Protein AF-A0A815IJC7-F1 (afdb_monomer)

Secondary structure (DSSP, 8-state):
------HHHHHHHHHHHHHHHHSSTT-EEEHHHHHHHHHHH-TT--HHHHHHHHHHH-SSSSSEEEHHHHHHHHHHHHH----TT----HHHHHHHHHHHHHHHHHHHHHHTT--GGGTHHHHHHHTT----

Structure (mmCIF, N/CA/C/O backbone):
data_AF-A0A815IJC7-F1
#
_entry.id   AF-A0A815IJC7-F1
#
loop_
_atom_site.group_PDB
_atom_site.id
_atom_site.type_symbol
_atom_site.label_atom_id
_atom_site.label_alt_id
_atom_site.label_comp_id
_atom_site.label_asym_id
_atom_site.label_entity_id
_atom_site.label_seq_id
_atom_site.pdbx_PDB_ins_code
_atom_site.Cartn_x
_atom_site.Cartn_y
_atom_site.Cartn_z
_atom_site.occupancy
_atom_site.B_iso_or_equiv
_atom_site.auth_seq_id
_atom_site.auth_comp_id
_atom_site.auth_asym_id
_atom_site.auth_atom_id
_atom_site.pdbx_PDB_model_num
ATOM 1 N N . MET A 1 1 ? -23.373 15.446 6.785 1.00 33.09 1 MET A N 1
ATOM 2 C CA . MET A 1 1 ? -22.145 15.683 6.005 1.00 33.09 1 MET A CA 1
ATOM 3 C C . MET A 1 1 ? -21.231 14.551 6.399 1.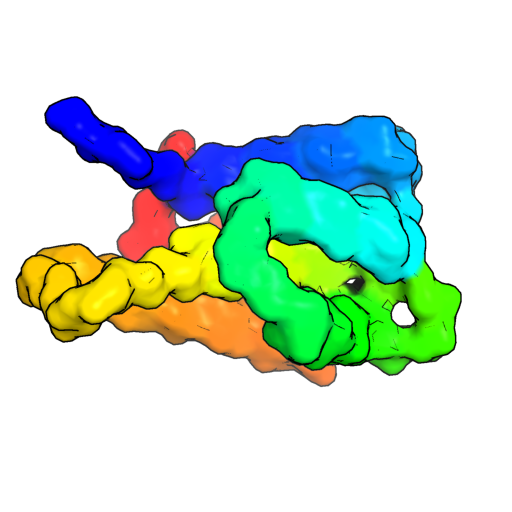00 33.09 1 MET A C 1
ATOM 5 O O . MET A 1 1 ? -20.835 14.508 7.551 1.00 33.09 1 MET A O 1
ATOM 9 N N . SER A 1 2 ? -21.116 13.535 5.553 1.00 39.56 2 SER A N 1
ATOM 10 C CA . SER A 1 2 ? -20.457 12.285 5.928 1.00 39.56 2 SER A CA 1
ATOM 11 C C . SER A 1 2 ? -18.966 12.433 5.648 1.00 39.56 2 SER A C 1
ATOM 13 O O . SER A 1 2 ? -18.578 12.510 4.489 1.00 39.56 2 SER A O 1
ATOM 15 N N . ASP A 1 3 ? -18.149 12.502 6.699 1.00 48.66 3 ASP A N 1
ATOM 16 C CA . ASP A 1 3 ? -16.680 12.634 6.662 1.00 48.66 3 ASP A CA 1
ATOM 17 C C . ASP A 1 3 ? -15.952 11.367 6.149 1.00 48.66 3 ASP A C 1
A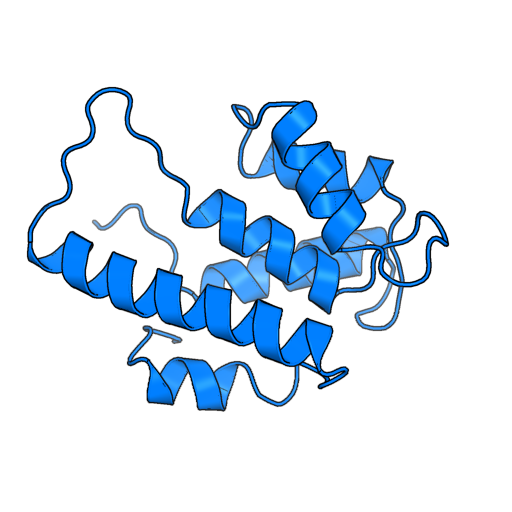TOM 19 O O . ASP A 1 3 ? -14.852 11.029 6.594 1.00 48.66 3 ASP A O 1
ATOM 23 N N . PHE A 1 4 ? -16.574 10.620 5.235 1.00 58.22 4 PHE A N 1
ATOM 24 C CA . PHE A 1 4 ? -16.072 9.351 4.722 1.00 58.22 4 PHE A CA 1
ATOM 25 C C . PHE A 1 4 ? -15.991 9.396 3.198 1.00 58.22 4 PHE A C 1
ATOM 27 O O . PHE A 1 4 ? -16.996 9.591 2.518 1.00 58.22 4 PHE A O 1
ATOM 34 N N . LEU A 1 5 ? -14.773 9.216 2.682 1.00 65.81 5 LEU A N 1
ATOM 35 C CA . LEU A 1 5 ? -14.504 9.040 1.257 1.00 65.81 5 LEU A CA 1
ATOM 36 C C . LEU A 1 5 ? -15.113 7.716 0.773 1.00 65.81 5 LEU A C 1
ATOM 38 O O . LEU A 1 5 ? -15.015 6.704 1.477 1.00 65.81 5 LEU A O 1
ATOM 42 N N . THR A 1 6 ? -15.703 7.713 -0.424 1.00 75.12 6 THR A N 1
ATOM 43 C CA . THR A 1 6 ? -16.178 6.488 -1.092 1.00 75.12 6 THR A CA 1
ATOM 44 C C . THR A 1 6 ? -15.003 5.575 -1.456 1.00 75.12 6 THR A C 1
ATOM 46 O O . THR A 1 6 ? -13.851 6.019 -1.484 1.00 75.12 6 THR A O 1
ATOM 49 N N . LEU A 1 7 ? -15.264 4.295 -1.757 1.00 72.81 7 LEU A N 1
ATOM 50 C CA . LEU A 1 7 ? -14.203 3.388 -2.213 1.00 72.81 7 LEU A CA 1
ATOM 51 C C . LEU A 1 7 ? -13.536 3.936 -3.477 1.00 72.81 7 LEU A C 1
ATOM 53 O O . LEU A 1 7 ? -12.312 3.977 -3.543 1.00 72.81 7 LEU A O 1
ATOM 57 N N . GLN A 1 8 ? -14.334 4.423 -4.428 1.00 74.81 8 GLN A N 1
ATOM 58 C CA . GLN A 1 8 ? -13.817 5.014 -5.658 1.00 74.81 8 GLN A CA 1
ATOM 59 C C . GLN A 1 8 ? -12.893 6.200 -5.369 1.00 74.81 8 GLN A C 1
ATOM 61 O O . GLN A 1 8 ? -11.775 6.244 -5.868 1.00 74.81 8 GLN A O 1
ATOM 66 N N . GLN A 1 9 ? -13.290 7.097 -4.464 1.00 79.88 9 GLN A N 1
ATOM 67 C CA . GLN A 1 9 ? -12.451 8.224 -4.053 1.00 79.88 9 GLN A CA 1
ATOM 68 C C . GLN A 1 9 ? -11.145 7.775 -3.384 1.00 79.88 9 GLN A C 1
ATOM 70 O O . GLN A 1 9 ? -10.100 8.373 -3.635 1.00 79.88 9 GLN A O 1
ATOM 75 N N . LYS A 1 10 ? -11.171 6.721 -2.556 1.00 80.38 10 LYS A N 1
ATOM 76 C CA . LYS A 1 10 ? -9.956 6.144 -1.950 1.00 80.38 10 LYS A CA 1
ATOM 77 C C . LYS A 1 10 ? -9.032 5.549 -3.018 1.00 80.38 10 LYS A C 1
ATOM 79 O O . LYS A 1 10 ? -7.827 5.793 -2.977 1.00 80.38 10 LYS A O 1
ATOM 84 N N . VAL A 1 11 ? -9.590 4.803 -3.973 1.00 84.31 11 VAL A N 1
ATOM 85 C CA . VAL A 1 11 ? -8.848 4.201 -5.092 1.00 84.31 11 VAL A CA 1
ATOM 86 C C . VAL A 1 11 ? -8.248 5.283 -5.987 1.00 84.31 11 VAL A C 1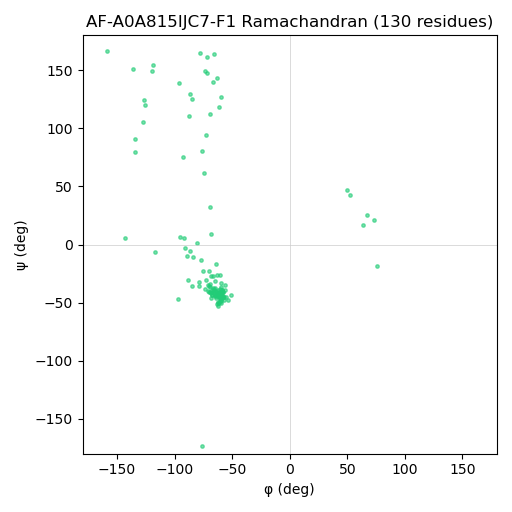
ATOM 88 O O . VAL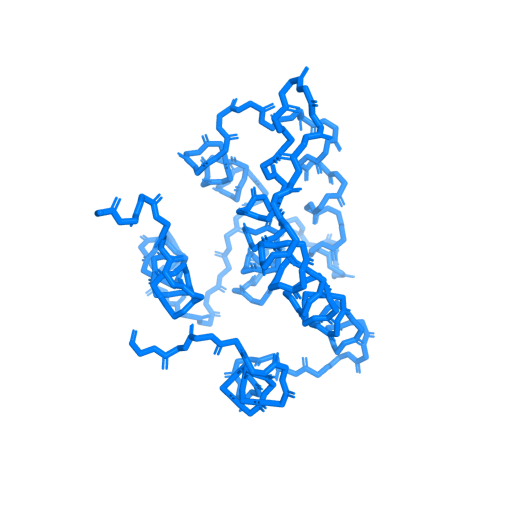 A 1 11 ? -7.074 5.189 -6.335 1.00 84.31 11 VAL A O 1
ATOM 91 N N . ASP A 1 12 ? -9.001 6.332 -6.313 1.00 86.19 12 ASP A N 1
ATOM 92 C CA . ASP A 1 12 ? -8.535 7.433 -7.158 1.00 86.19 12 ASP A CA 1
ATOM 93 C C . ASP A 1 12 ? -7.437 8.258 -6.479 1.00 86.19 12 ASP A C 1
ATOM 95 O O . ASP A 1 12 ? -6.449 8.618 -7.123 1.00 86.19 12 ASP A O 1
ATOM 99 N N . LEU A 1 13 ? -7.557 8.503 -5.169 1.00 86.88 13 LEU A N 1
ATOM 100 C CA . LEU A 1 13 ? -6.502 9.135 -4.371 1.00 86.88 13 LEU A CA 1
ATOM 101 C C . LEU A 1 13 ? -5.229 8.287 -4.359 1.00 86.88 13 LEU A C 1
ATOM 103 O O . LEU A 1 13 ? -4.156 8.790 -4.696 1.00 86.88 13 LEU A O 1
ATOM 107 N N . ALA A 1 14 ? -5.354 6.995 -4.044 1.00 88.94 14 ALA A N 1
ATOM 108 C CA . ALA A 1 14 ? -4.232 6.063 -4.048 1.00 88.94 14 ALA A CA 1
ATOM 109 C C . ALA A 1 14 ? -3.575 5.999 -5.437 1.00 88.94 14 ALA A C 1
ATOM 111 O O . ALA A 1 14 ? -2.358 6.126 -5.564 1.00 88.94 14 ALA A O 1
ATOM 112 N N . ARG A 1 15 ? -4.370 5.883 -6.504 1.00 90.94 15 ARG A N 1
ATOM 113 C CA . ARG A 1 15 ? -3.889 5.889 -7.891 1.00 90.94 15 ARG A CA 1
ATOM 114 C C . ARG A 1 15 ? -3.113 7.163 -8.212 1.00 90.94 15 ARG A C 1
ATOM 116 O O . ARG A 1 15 ? -2.020 7.078 -8.771 1.00 90.94 15 ARG A O 1
ATOM 123 N N . GLY A 1 16 ? -3.650 8.326 -7.855 1.00 91.19 16 GLY A N 1
ATOM 124 C CA . GLY A 1 16 ? -2.992 9.611 -8.077 1.00 91.19 16 GLY A CA 1
ATOM 125 C C . GLY A 1 16 ? -1.647 9.717 -7.355 1.00 91.19 16 GLY A C 1
ATOM 126 O O . GLY A 1 16 ? -0.646 10.092 -7.969 1.00 91.19 16 GLY A O 1
ATOM 127 N N . ASP A 1 17 ? -1.601 9.339 -6.078 1.00 93.19 17 ASP A N 1
ATOM 128 C CA . ASP A 1 17 ? -0.374 9.391 -5.279 1.00 93.19 17 ASP A CA 1
ATOM 129 C C . ASP A 1 17 ? 0.677 8.371 -5.721 1.00 93.19 17 ASP A C 1
ATOM 131 O O . ASP A 1 17 ? 1.867 8.695 -5.753 1.00 93.19 17 ASP A O 1
ATOM 135 N N . PHE A 1 18 ? 0.248 7.176 -6.127 1.00 92.62 18 PHE A N 1
ATOM 136 C CA . PHE A 1 18 ? 1.144 6.174 -6.691 1.00 92.62 18 PHE A CA 1
ATOM 137 C C . PHE A 1 18 ? 1.779 6.682 -7.984 1.00 92.62 18 PHE A C 1
ATOM 139 O O . PHE A 1 18 ? 3.002 6.727 -8.087 1.00 92.62 18 PHE A O 1
ATOM 146 N N . ILE A 1 19 ? 0.972 7.141 -8.949 1.00 93.31 19 ILE A N 1
ATOM 147 C CA . ILE A 1 19 ? 1.469 7.654 -10.237 1.00 93.31 19 ILE A CA 1
ATOM 148 C C . ILE A 1 19 ? 2.408 8.846 -10.024 1.00 93.31 19 ILE A C 1
ATOM 150 O O . ILE A 1 19 ? 3.408 8.971 -10.728 1.00 93.31 19 ILE A O 1
ATOM 154 N N . ARG A 1 20 ? 2.129 9.708 -9.041 1.00 94.50 20 ARG A N 1
ATOM 155 C CA . ARG A 1 20 ? 2.985 10.854 -8.708 1.00 94.50 20 ARG A CA 1
ATOM 156 C C . ARG A 1 20 ? 4.406 10.441 -8.317 1.00 94.50 20 ARG A C 1
ATOM 158 O O . ARG A 1 20 ? 5.337 11.198 -8.581 1.00 94.50 20 ARG A O 1
ATOM 165 N N . ILE A 1 21 ? 4.573 9.284 -7.680 1.00 93.25 21 ILE A N 1
ATOM 166 C CA . ILE A 1 21 ? 5.872 8.793 -7.200 1.00 93.25 21 ILE A CA 1
ATOM 167 C C . ILE A 1 21 ? 6.500 7.817 -8.200 1.00 93.25 21 ILE A C 1
ATOM 169 O O . ILE A 1 21 ? 7.665 7.978 -8.552 1.00 93.25 21 ILE A O 1
ATOM 173 N N . ALA A 1 22 ? 5.724 6.853 -8.694 1.00 91.50 22 ALA A N 1
ATOM 174 C CA . ALA A 1 22 ? 6.160 5.824 -9.637 1.00 91.50 22 ALA A CA 1
ATOM 175 C C . ALA A 1 22 ? 6.286 6.329 -11.088 1.00 91.50 22 ALA A C 1
ATOM 177 O O . ALA A 1 22 ? 6.797 5.629 -11.960 1.00 91.50 22 ALA A O 1
ATOM 178 N N . GLY A 1 23 ? 5.753 7.515 -11.395 1.00 90.62 23 GLY A N 1
ATOM 179 C CA . GLY A 1 23 ? 5.707 8.104 -12.738 1.00 90.62 23 GLY A CA 1
ATOM 180 C C . GLY A 1 23 ? 4.655 7.495 -13.673 1.00 90.62 23 GLY A C 1
ATOM 181 O O . GLY A 1 23 ? 4.282 8.121 -14.664 1.00 90.62 23 GLY A O 1
ATOM 182 N N . SER A 1 24 ? 4.146 6.295 -13.380 1.00 91.38 24 SER A N 1
ATOM 183 C CA . SER A 1 24 ? 3.068 5.643 -14.131 1.00 91.38 24 SER A CA 1
ATOM 184 C C . SER A 1 24 ? 2.361 4.575 -13.292 1.00 91.38 24 SER A C 1
ATOM 186 O O . SER A 1 24 ? 2.871 4.156 -12.257 1.00 91.38 24 SER A O 1
ATOM 188 N N . ILE A 1 25 ? 1.200 4.099 -13.755 1.00 86.44 25 ILE A N 1
ATOM 189 C CA . ILE A 1 25 ? 0.431 3.049 -13.064 1.00 86.44 25 ILE A CA 1
ATOM 190 C C . ILE A 1 25 ? 1.101 1.666 -13.117 1.00 86.44 25 ILE A C 1
ATOM 192 O O . ILE A 1 25 ? 0.864 0.837 -12.249 1.00 86.44 25 ILE A O 1
ATOM 196 N N . ASN A 1 26 ? 1.968 1.447 -14.112 1.00 87.19 26 ASN A N 1
ATOM 197 C CA . ASN A 1 26 ? 2.770 0.229 -14.268 1.00 87.19 26 ASN A CA 1
ATOM 198 C C . ASN A 1 26 ? 4.175 0.383 -13.665 1.00 87.19 26 ASN A C 1
ATOM 200 O O . ASN A 1 26 ? 5.037 -0.461 -13.895 1.00 87.19 26 ASN A O 1
ATOM 204 N N . GLY A 1 27 ? 4.431 1.499 -12.978 1.00 90.50 27 GLY A N 1
ATOM 205 C CA . GLY A 1 27 ? 5.678 1.713 -12.267 1.00 90.50 27 GLY A CA 1
ATOM 206 C C . GLY A 1 27 ? 5.724 0.926 -10.962 1.00 90.50 27 GLY A C 1
ATOM 207 O O . GLY A 1 27 ? 4.838 0.135 -10.632 1.00 90.50 27 GLY A O 1
ATOM 208 N N . GLU A 1 28 ? 6.771 1.190 -10.202 1.00 94.00 28 GLU A N 1
ATOM 209 C CA . GLU A 1 28 ? 7.017 0.593 -8.899 1.00 94.00 28 GLU A CA 1
ATOM 210 C C . GLU A 1 28 ? 7.485 1.680 -7.932 1.00 94.00 28 GLU A C 1
ATOM 212 O O . GLU A 1 28 ? 8.079 2.683 -8.343 1.00 94.00 28 GLU A O 1
ATOM 217 N N . ILE A 1 29 ? 7.190 1.498 -6.649 1.00 93.62 29 ILE A N 1
ATOM 218 C CA . ILE A 1 29 ? 7.680 2.364 -5.572 1.00 93.62 29 ILE A CA 1
ATOM 219 C C . ILE A 1 29 ? 8.499 1.535 -4.590 1.00 93.62 29 ILE A C 1
ATOM 221 O O . ILE A 1 29 ? 8.218 0.357 -4.394 1.00 93.62 29 ILE A O 1
ATOM 225 N N . SER A 1 30 ? 9.498 2.128 -3.945 1.00 94.25 30 SER A N 1
ATOM 226 C CA . SER A 1 30 ? 10.235 1.430 -2.888 1.00 94.25 30 SER A CA 1
ATOM 227 C C . SER A 1 30 ? 9.392 1.269 -1.619 1.00 94.25 30 SER A C 1
ATOM 229 O O . SER A 1 30 ? 8.430 2.011 -1.39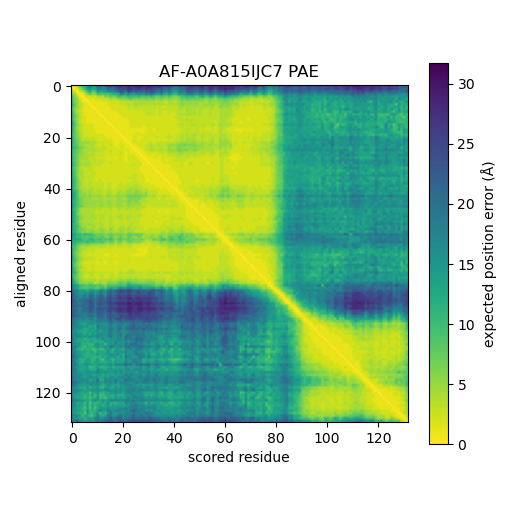0 1.00 94.25 30 SER A O 1
ATOM 231 N N . TRP A 1 31 ? 9.794 0.346 -0.743 1.00 93.56 31 TRP A N 1
ATOM 232 C CA . TRP A 1 31 ? 9.195 0.193 0.590 1.00 93.56 31 TRP A CA 1
ATOM 233 C C . TRP A 1 31 ? 9.137 1.511 1.372 1.00 93.56 31 TRP A C 1
ATOM 235 O O . TRP A 1 31 ? 8.091 1.845 1.922 1.00 93.56 31 TRP A O 1
ATOM 245 N N . ASP A 1 32 ? 10.212 2.307 1.354 1.00 93.06 32 ASP A N 1
ATOM 246 C CA . ASP A 1 32 ? 10.259 3.609 2.035 1.00 93.06 32 ASP A CA 1
ATOM 247 C C . ASP A 1 32 ? 9.212 4.591 1.484 1.00 93.06 32 ASP A C 1
ATOM 249 O O . ASP A 1 32 ? 8.556 5.316 2.234 1.00 93.06 32 ASP A O 1
ATOM 253 N N . GLN A 1 33 ? 9.033 4.618 0.160 1.00 93.88 33 GLN A N 1
ATOM 254 C CA . GLN A 1 33 ? 8.033 5.465 -0.490 1.00 93.88 33 GLN A CA 1
ATOM 255 C C . GLN A 1 33 ? 6.611 5.013 -0.143 1.00 93.88 33 GLN A C 1
ATOM 257 O O . GLN A 1 33 ? 5.747 5.849 0.132 1.00 93.88 33 GLN A O 1
ATOM 262 N N . CYS A 1 34 ? 6.380 3.701 -0.105 1.00 90.75 34 CYS A N 1
ATOM 263 C CA . CYS A 1 34 ? 5.109 3.124 0.311 1.00 90.75 34 CYS A CA 1
ATOM 264 C C . CYS A 1 34 ? 4.810 3.415 1.794 1.00 90.75 34 CYS A C 1
ATOM 266 O O . CYS A 1 34 ? 3.699 3.837 2.116 1.00 90.75 34 CYS A O 1
ATOM 268 N N . GLU A 1 35 ? 5.795 3.285 2.691 1.00 91.44 35 GLU A N 1
ATOM 269 C CA . GLU A 1 35 ? 5.665 3.630 4.117 1.00 91.44 35 GLU A CA 1
ATOM 270 C C . GLU A 1 35 ? 5.278 5.107 4.304 1.00 91.44 35 GLU A C 1
ATOM 272 O O . GLU A 1 35 ? 4.392 5.420 5.104 1.00 91.44 35 GLU A O 1
ATOM 277 N N . LEU A 1 36 ? 5.909 6.021 3.558 1.00 91.00 36 LEU A N 1
ATOM 278 C CA . LEU A 1 36 ? 5.596 7.452 3.618 1.00 91.00 36 LEU A CA 1
ATOM 279 C C . LEU A 1 36 ? 4.153 7.747 3.200 1.00 91.00 36 LEU A C 1
ATOM 281 O O . LEU A 1 36 ? 3.468 8.506 3.887 1.00 91.00 36 LEU A O 1
ATOM 285 N N . LEU A 1 37 ? 3.684 7.132 2.111 1.00 89.94 37 LEU A N 1
ATOM 286 C CA . LEU A 1 37 ? 2.296 7.264 1.669 1.00 89.94 37 LEU A CA 1
ATOM 287 C C . LEU A 1 37 ? 1.337 6.713 2.721 1.00 89.94 37 LEU A C 1
ATOM 289 O O . LEU A 1 37 ? 0.421 7.415 3.138 1.00 89.94 37 LEU A O 1
ATOM 293 N N . ILE A 1 38 ? 1.575 5.502 3.224 1.00 86.88 38 ILE A N 1
ATOM 294 C CA . ILE A 1 38 ? 0.737 4.900 4.265 1.00 86.88 38 ILE A CA 1
ATOM 295 C C . ILE A 1 38 ? 0.646 5.811 5.495 1.00 86.88 38 ILE A C 1
ATOM 297 O O . ILE A 1 38 ? -0.454 6.055 5.985 1.00 86.88 38 ILE A O 1
ATOM 301 N N . LYS A 1 39 ? 1.761 6.382 5.963 1.00 87.12 39 LYS A N 1
ATOM 302 C CA . LYS A 1 39 ? 1.770 7.328 7.094 1.00 87.12 39 LYS A CA 1
ATOM 303 C C . LYS A 1 39 ? 1.069 8.652 6.796 1.00 87.12 39 LYS A C 1
ATOM 305 O O . LYS A 1 39 ? 0.558 9.277 7.723 1.00 87.12 39 LYS A O 1
ATOM 310 N N . GLN A 1 40 ? 1.023 9.080 5.536 1.00 86.31 40 GLN A N 1
ATOM 311 C CA . GLN A 1 40 ? 0.260 10.257 5.118 1.00 86.31 40 GLN A CA 1
ATOM 312 C C . GLN A 1 40 ? -1.250 10.027 5.287 1.00 86.31 40 GLN A C 1
ATOM 314 O O . GLN A 1 40 ? -1.961 10.934 5.718 1.00 86.31 40 GLN A O 1
ATOM 319 N N . TYR A 1 41 ? -1.731 8.817 4.991 1.00 80.19 41 TYR A N 1
ATOM 320 C CA . TYR A 1 41 ? -3.142 8.442 5.133 1.00 80.19 41 TYR A CA 1
ATOM 321 C C . TYR A 1 41 ? -3.507 7.979 6.550 1.00 80.19 41 TYR A C 1
ATOM 323 O O . TYR A 1 41 ? -4.597 8.269 7.040 1.00 80.19 41 TYR A O 1
ATOM 331 N N . CYS A 1 42 ? -2.593 7.281 7.223 1.00 80.25 42 CYS A N 1
ATOM 332 C CA . CYS A 1 42 ? -2.774 6.705 8.549 1.00 80.25 42 CYS A CA 1
ATOM 333 C C . CYS A 1 42 ? -1.545 6.997 9.432 1.00 80.25 42 CYS A C 1
ATOM 335 O O . CYS A 1 42 ? -0.692 6.132 9.638 1.00 80.25 42 CYS A O 1
ATOM 337 N N . PRO A 1 43 ? -1.438 8.213 10.002 1.00 80.25 43 PRO A N 1
ATOM 338 C CA . PRO A 1 43 ? -0.272 8.621 10.794 1.00 80.25 43 PRO A CA 1
ATOM 339 C C . PRO A 1 43 ? -0.077 7.806 12.081 1.00 80.25 43 PRO A C 1
ATOM 341 O O . PRO A 1 43 ? 1.011 7.809 12.651 1.00 80.25 43 PRO A O 1
ATOM 344 N N . ASN A 1 44 ? -1.117 7.094 12.529 1.00 79.06 44 ASN A N 1
ATOM 345 C CA . ASN A 1 44 ? -1.085 6.241 13.718 1.00 79.06 44 ASN A CA 1
ATOM 346 C C . ASN A 1 44 ? -0.689 4.785 13.415 1.00 79.06 44 ASN A C 1
ATOM 348 O O . ASN A 1 44 ? -0.597 3.986 14.346 1.00 79.06 44 ASN A O 1
ATOM 352 N N . ALA A 1 45 ? -0.483 4.421 12.144 1.00 80.94 45 ALA A N 1
ATOM 353 C CA . ALA A 1 45 ? -0.058 3.079 11.770 1.00 80.94 45 ALA A CA 1
ATOM 354 C C . ALA A 1 45 ? 1.295 2.745 12.416 1.00 80.94 45 ALA A C 1
ATOM 356 O O . ALA A 1 45 ? 2.272 3.493 12.292 1.00 80.94 45 ALA A O 1
ATOM 357 N N . SER A 1 46 ? 1.362 1.613 13.120 1.00 84.88 46 SER A N 1
ATOM 358 C CA . SER A 1 46 ? 2.619 1.169 13.722 1.00 84.88 46 SER A CA 1
ATOM 359 C C . SER A 1 46 ? 3.573 0.641 12.655 1.00 84.88 46 SER A C 1
ATOM 361 O O . SER A 1 46 ? 3.152 0.056 11.656 1.00 84.88 46 SER A O 1
ATOM 363 N N . LYS A 1 47 ? 4.880 0.799 12.889 1.00 84.31 47 LYS A N 1
ATOM 364 C CA . LYS A 1 47 ? 5.900 0.328 11.946 1.00 84.31 47 LYS A CA 1
ATOM 365 C C . LYS A 1 47 ? 5.788 -1.177 11.684 1.00 84.31 47 LYS A C 1
ATOM 367 O O . LYS A 1 47 ? 5.801 -1.581 10.538 1.00 84.31 47 LYS A O 1
ATOM 372 N N . THR A 1 48 ? 5.524 -1.983 12.713 1.00 84.75 48 THR A N 1
ATOM 373 C CA . THR A 1 48 ? 5.313 -3.433 12.565 1.00 84.75 48 THR A CA 1
ATOM 374 C C . THR A 1 48 ? 4.119 -3.784 11.673 1.00 84.75 48 THR A C 1
ATOM 376 O O . THR A 1 48 ? 4.200 -4.740 10.909 1.00 84.75 48 THR A O 1
ATOM 379 N N . GLN A 1 49 ? 3.018 -3.027 11.745 1.00 84.44 49 GLN A N 1
ATOM 380 C CA . GLN A 1 49 ? 1.869 -3.239 10.856 1.00 84.44 49 GLN A CA 1
ATOM 381 C C . GLN A 1 49 ? 2.206 -2.870 9.412 1.00 84.44 49 GLN A C 1
ATOM 383 O O . GLN A 1 49 ? 1.832 -3.596 8.497 1.00 84.44 49 GLN A O 1
ATOM 388 N N . ILE A 1 50 ? 2.916 -1.756 9.217 1.00 87.75 50 ILE A N 1
ATOM 389 C CA . ILE A 1 50 ? 3.353 -1.321 7.889 1.00 87.75 50 ILE A CA 1
ATOM 390 C C . ILE A 1 50 ? 4.311 -2.355 7.296 1.00 87.75 50 ILE A C 1
ATOM 392 O O . ILE A 1 50 ? 4.056 -2.834 6.202 1.00 87.75 50 ILE A O 1
ATOM 396 N N . ASP A 1 51 ? 5.347 -2.756 8.034 1.00 88.94 51 ASP A N 1
ATOM 397 C CA . ASP A 1 51 ? 6.347 -3.728 7.584 1.00 88.94 51 ASP A CA 1
ATOM 398 C C . ASP A 1 51 ? 5.701 -5.072 7.205 1.00 88.94 51 ASP A C 1
ATOM 400 O O . ASP A 1 51 ? 6.059 -5.655 6.187 1.00 88.94 51 ASP A O 1
ATOM 404 N N . GLY A 1 52 ? 4.714 -5.542 7.980 1.00 86.62 52 GLY A N 1
ATOM 405 C CA . GLY A 1 52 ? 3.961 -6.757 7.653 1.00 86.62 52 GLY A CA 1
ATOM 406 C C . GLY A 1 52 ? 3.187 -6.638 6.338 1.00 86.62 52 GLY A C 1
ATOM 407 O O . GLY A 1 52 ? 3.254 -7.530 5.501 1.00 86.62 52 GLY A O 1
ATOM 408 N N . LEU A 1 53 ? 2.516 -5.506 6.112 1.00 85.62 53 LEU A N 1
ATOM 409 C CA . LEU A 1 53 ? 1.785 -5.269 4.864 1.00 85.62 53 LEU A CA 1
ATOM 410 C C . LEU A 1 53 ? 2.708 -5.058 3.669 1.00 85.62 53 LEU A C 1
ATOM 412 O O . LEU A 1 53 ? 2.362 -5.479 2.572 1.00 85.62 53 LEU A O 1
ATOM 416 N N . LEU A 1 54 ? 3.861 -4.412 3.859 1.00 89.25 54 LEU A N 1
ATOM 417 C CA . LEU A 1 54 ? 4.864 -4.265 2.805 1.00 89.25 54 LEU A CA 1
ATOM 418 C C . LEU A 1 54 ? 5.454 -5.619 2.423 1.00 89.25 54 LEU A C 1
ATOM 420 O O . LEU A 1 54 ? 5.594 -5.893 1.238 1.00 89.25 54 LEU A O 1
ATOM 424 N N . TYR A 1 55 ? 5.715 -6.479 3.407 1.00 88.56 55 TYR A N 1
ATOM 425 C CA . TYR A 1 55 ? 6.160 -7.847 3.168 1.00 88.56 55 TYR A CA 1
ATOM 426 C C . TYR A 1 55 ? 5.128 -8.654 2.369 1.00 88.56 55 TYR A C 1
ATOM 428 O O . TYR A 1 55 ? 5.478 -9.297 1.385 1.00 88.56 55 TYR A O 1
ATOM 436 N N . ASP A 1 56 ? 3.845 -8.568 2.727 1.00 84.38 56 ASP A N 1
ATOM 437 C CA . ASP A 1 56 ? 2.768 -9.223 1.970 1.00 84.38 56 ASP A CA 1
ATOM 438 C C . ASP A 1 56 ? 2.556 -8.583 0.584 1.00 84.38 56 ASP A C 1
ATOM 440 O O . ASP A 1 56 ? 2.065 -9.215 -0.363 1.00 84.38 56 ASP A O 1
ATOM 444 N N . ALA A 1 57 ? 2.901 -7.300 0.455 1.00 84.62 57 ALA A N 1
ATOM 445 C CA . ALA A 1 57 ? 2.780 -6.557 -0.783 1.00 84.62 57 ALA A CA 1
ATOM 446 C C . ALA A 1 57 ? 3.922 -6.854 -1.778 1.00 84.62 57 ALA A C 1
ATOM 448 O O . ALA A 1 57 ? 3.651 -6.859 -2.982 1.00 84.62 57 ALA A O 1
ATOM 449 N N . ASP A 1 58 ? 5.125 -7.142 -1.282 1.00 88.44 58 ASP A N 1
ATOM 450 C CA . ASP A 1 58 ? 6.358 -7.483 -2.010 1.00 88.44 58 ASP A CA 1
ATOM 451 C C . ASP A 1 58 ? 6.507 -9.005 -2.169 1.00 88.44 58 ASP A C 1
ATOM 453 O O . ASP A 1 58 ? 7.265 -9.671 -1.461 1.00 88.44 58 ASP A O 1
ATOM 457 N N . GLN A 1 59 ? 5.736 -9.588 -3.085 1.00 73.94 59 GLN A N 1
ATOM 458 C CA . GLN A 1 59 ? 5.728 -11.045 -3.273 1.00 73.94 59 GLN A CA 1
ATOM 459 C C . GLN A 1 59 ? 6.965 -11.571 -4.008 1.00 73.94 59 GLN A C 1
ATOM 461 O O . GLN A 1 59 ? 7.303 -12.751 -3.895 1.00 73.94 59 GLN A O 1
ATOM 466 N N . ASP A 1 60 ? 7.622 -10.714 -4.778 1.00 77.94 60 ASP A N 1
ATOM 467 C CA . ASP A 1 60 ? 8.822 -11.001 -5.553 1.00 77.94 60 ASP A CA 1
ATOM 468 C C . ASP A 1 60 ? 10.117 -10.756 -4.761 1.00 77.94 60 ASP A C 1
ATOM 470 O O . ASP A 1 60 ? 11.188 -11.198 -5.187 1.00 77.94 60 ASP A O 1
ATOM 474 N N . GLY A 1 61 ? 10.024 -10.143 -3.576 1.00 81.06 61 GLY A N 1
ATOM 475 C CA . GLY A 1 61 ? 11.149 -9.901 -2.673 1.00 81.06 61 GLY A CA 1
ATOM 476 C C . GLY A 1 61 ? 12.152 -8.898 -3.236 1.00 81.06 61 GLY A C 1
ATOM 477 O O . GLY A 1 61 ? 13.341 -8.953 -2.907 1.00 81.06 61 GLY A O 1
ATOM 478 N N . THR A 1 62 ? 11.697 -8.016 -4.122 1.00 84.56 62 THR A N 1
ATOM 479 C CA . THR A 1 62 ? 12.525 -7.026 -4.823 1.00 84.56 62 THR A CA 1
ATOM 480 C C . THR A 1 62 ? 12.681 -5.738 -4.026 1.00 84.56 62 THR A C 1
ATOM 482 O O . THR A 1 62 ? 13.483 -4.879 -4.400 1.00 84.56 62 THR A O 1
ATOM 485 N N . SER A 1 63 ? 11.980 -5.613 -2.892 1.00 88.06 63 SER A N 1
ATOM 486 C CA . SER A 1 63 ? 11.878 -4.383 -2.100 1.00 88.06 63 SER A CA 1
ATOM 487 C C . SER A 1 63 ? 11.195 -3.229 -2.847 1.00 88.06 63 SER A C 1
ATOM 489 O O . SER A 1 63 ? 11.293 -2.065 -2.432 1.00 88.06 63 SER A O 1
ATOM 491 N N . THR A 1 64 ? 10.479 -3.541 -3.929 1.00 92.00 64 THR A N 1
ATOM 492 C CA . THR A 1 64 ? 9.612 -2.616 -4.656 1.00 92.00 64 THR A CA 1
ATOM 493 C C . THR A 1 64 ? 8.170 -3.115 -4.625 1.00 92.00 64 THR A C 1
ATOM 495 O O . THR A 1 64 ? 7.888 -4.281 -4.380 1.00 92.00 64 THR A O 1
ATOM 498 N N . ILE A 1 65 ? 7.228 -2.187 -4.762 1.00 91.81 65 ILE A N 1
ATOM 499 C CA . ILE A 1 65 ? 5.796 -2.431 -4.632 1.00 91.81 65 ILE A CA 1
ATOM 500 C C . ILE A 1 65 ? 5.108 -1.918 -5.893 1.00 91.81 65 ILE A C 1
ATOM 502 O O . ILE A 1 65 ? 5.211 -0.737 -6.243 1.00 91.81 65 ILE A O 1
ATOM 506 N N . HIS A 1 66 ? 4.367 -2.802 -6.553 1.00 91.44 66 HIS A N 1
ATOM 507 C CA . HIS A 1 66 ? 3.476 -2.449 -7.653 1.00 91.44 66 HIS A CA 1
ATOM 508 C C . HIS A 1 66 ? 2.165 -1.835 -7.151 1.00 91.44 66 HIS A C 1
ATOM 510 O O . HIS A 1 66 ? 1.811 -1.927 -5.971 1.00 91.44 66 HIS A O 1
ATOM 516 N N . PHE A 1 67 ? 1.420 -1.204 -8.061 1.00 89.62 67 PHE A N 1
ATOM 517 C CA . PHE A 1 67 ? 0.197 -0.488 -7.705 1.00 89.62 67 PHE A CA 1
ATOM 518 C C . PHE A 1 67 ? -0.832 -1.363 -6.976 1.00 89.62 67 PHE A C 1
ATOM 520 O O . PHE A 1 67 ? -1.458 -0.898 -6.030 1.00 89.62 67 PHE A O 1
ATOM 527 N N . ASP A 1 68 ? -0.996 -2.625 -7.368 1.00 87.25 68 ASP A N 1
ATOM 528 C CA . ASP A 1 68 ? -1.927 -3.557 -6.729 1.00 87.25 68 ASP A CA 1
ATOM 529 C C . ASP A 1 68 ? -1.538 -3.856 -5.269 1.00 87.25 68 ASP A C 1
ATOM 531 O O . ASP A 1 68 ? -2.399 -3.871 -4.385 1.00 87.25 68 ASP A O 1
ATOM 535 N N . GLY A 1 69 ? -0.240 -4.014 -4.984 1.00 87.00 69 GLY A N 1
ATOM 536 C CA . GLY A 1 69 ? 0.265 -4.169 -3.621 1.00 87.00 69 GLY A CA 1
ATOM 537 C C . GLY A 1 69 ? 0.098 -2.906 -2.788 1.00 87.00 69 GLY A C 1
ATOM 538 O O . GLY A 1 69 ? -0.381 -2.975 -1.656 1.00 87.00 69 GLY A O 1
ATOM 539 N N . PHE A 1 70 ? 0.405 -1.752 -3.376 1.00 89.56 70 PHE A N 1
ATOM 540 C CA . PHE A 1 70 ? 0.211 -0.457 -2.736 1.00 89.56 70 PHE A CA 1
ATOM 541 C C . PHE A 1 70 ? -1.263 -0.202 -2.395 1.00 89.56 70 PHE A C 1
ATOM 543 O O . PHE A 1 70 ? -1.591 0.151 -1.261 1.00 89.56 70 PHE A O 1
ATOM 550 N N . LEU A 1 71 ? -2.163 -0.415 -3.357 1.00 88.25 71 LEU A N 1
ATOM 551 C CA . LEU A 1 71 ? -3.595 -0.201 -3.179 1.00 88.25 71 LEU A CA 1
ATOM 552 C C . LEU A 1 71 ? -4.151 -1.103 -2.078 1.00 88.25 71 LEU A C 1
ATOM 554 O O . LEU A 1 71 ? -4.918 -0.642 -1.237 1.00 88.25 71 LEU A O 1
ATOM 558 N N . THR A 1 72 ? -3.720 -2.362 -2.048 1.00 84.12 72 THR A N 1
ATOM 559 C CA . THR A 1 72 ? -4.114 -3.319 -1.013 1.00 84.12 72 THR A CA 1
ATOM 560 C C . THR A 1 72 ? -3.701 -2.838 0.385 1.00 84.12 72 THR A C 1
ATOM 562 O O . THR A 1 72 ? -4.530 -2.810 1.297 1.00 84.12 72 THR A O 1
ATOM 565 N N . ALA A 1 73 ? -2.454 -2.380 0.552 1.00 84.44 73 ALA A N 1
ATOM 566 C CA . ALA A 1 73 ? -1.965 -1.852 1.827 1.00 84.44 73 ALA A CA 1
ATOM 567 C C . ALA A 1 73 ? -2.729 -0.589 2.265 1.00 84.44 73 ALA A C 1
ATOM 569 O O . ALA A 1 73 ? -3.106 -0.448 3.428 1.00 84.44 73 ALA A O 1
ATOM 570 N N . ILE A 1 74 ? -3.002 0.323 1.333 1.00 83.50 74 ILE A N 1
ATOM 571 C CA . ILE A 1 74 ? -3.731 1.565 1.609 1.00 83.50 74 ILE A CA 1
ATOM 572 C C . ILE A 1 74 ? -5.191 1.304 1.978 1.00 83.50 74 ILE A C 1
ATOM 574 O O . ILE A 1 74 ? -5.690 1.893 2.939 1.00 83.50 74 ILE A O 1
ATOM 578 N N . LEU A 1 75 ? -5.873 0.410 1.259 1.00 80.50 75 LEU A N 1
ATOM 579 C CA . LEU A 1 75 ? -7.247 0.030 1.580 1.00 80.50 75 LEU A CA 1
ATOM 580 C C . LEU A 1 75 ? -7.330 -0.609 2.965 1.00 80.50 75 LEU A C 1
ATOM 582 O O . LEU A 1 75 ? -8.204 -0.228 3.736 1.00 80.50 75 LEU A O 1
ATOM 586 N N . TYR A 1 76 ? -6.380 -1.472 3.335 1.00 79.62 76 TYR A N 1
ATOM 587 C CA . TYR A 1 76 ? -6.310 -2.013 4.694 1.00 79.62 76 TYR A CA 1
ATOM 588 C C . TYR A 1 76 ? -6.285 -0.899 5.757 1.00 79.62 76 TYR A C 1
ATOM 590 O O . TYR A 1 76 ? -7.078 -0.924 6.697 1.00 79.62 76 TYR A O 1
ATOM 598 N N . PHE A 1 77 ? -5.444 0.127 5.586 1.00 75.06 77 PHE A N 1
ATOM 599 C CA . PHE A 1 77 ? -5.346 1.219 6.561 1.00 75.06 77 PHE A CA 1
ATOM 600 C C . PHE A 1 77 ? -6.536 2.180 6.566 1.00 75.06 77 PHE A C 1
ATOM 602 O O . PHE A 1 77 ? -6.863 2.730 7.621 1.00 75.06 77 PHE A O 1
ATOM 609 N N . PHE A 1 78 ? -7.191 2.383 5.422 1.00 72.19 78 PHE A N 1
ATOM 610 C CA . PHE A 1 78 ? -8.437 3.146 5.355 1.00 72.19 78 PHE A CA 1
ATOM 611 C C . PHE A 1 78 ? -9.582 2.468 6.117 1.00 72.19 78 PHE A C 1
ATOM 613 O O . PHE A 1 78 ? -10.451 3.172 6.636 1.00 72.19 78 PHE A O 1
ATOM 620 N N . GLU A 1 79 ? -9.574 1.135 6.175 1.00 62.59 79 GLU A N 1
ATOM 621 C CA . GLU A 1 79 ? -10.588 0.314 6.842 1.00 62.59 79 GLU A CA 1
ATOM 622 C C . GLU A 1 79 ? -10.277 0.064 8.317 1.00 62.59 79 GLU A C 1
ATOM 624 O O . GLU A 1 79 ? -11.188 0.028 9.144 1.00 62.59 79 GLU A O 1
ATOM 629 N N . THR A 1 80 ? -9.000 0.009 8.707 1.00 57.75 80 THR A N 1
ATOM 630 C CA . THR A 1 80 ? -8.613 0.021 10.123 1.00 57.75 80 THR A CA 1
ATOM 631 C C . THR A 1 80 ? -8.755 1.422 10.729 1.00 57.75 80 THR A C 1
ATOM 633 O O . THR A 1 80 ? -7.790 2.003 11.228 1.00 57.75 80 THR A O 1
ATOM 636 N N . LYS A 1 81 ? -9.968 1.982 10.756 1.00 53.62 81 LYS A N 1
ATOM 637 C CA . LYS A 1 81 ? -10.320 2.962 11.789 1.00 53.62 81 LYS A CA 1
ATOM 638 C C . LYS A 1 81 ? -10.566 2.195 13.081 1.00 53.62 81 LYS A C 1
ATOM 640 O O . LY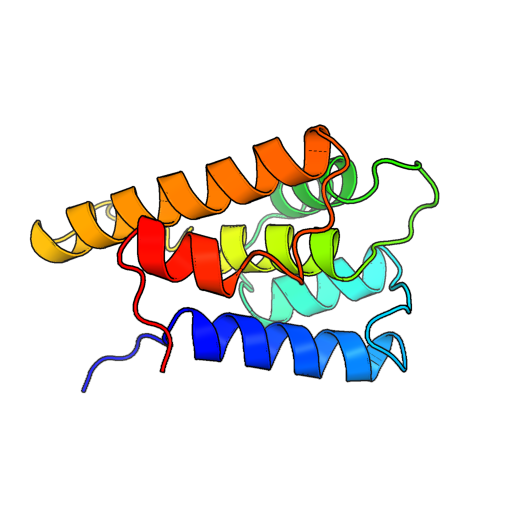S A 1 81 ? -11.701 1.927 13.447 1.00 53.62 81 LYS A O 1
ATOM 645 N N . VAL A 1 82 ? -9.485 1.838 13.772 1.00 43.97 82 VAL A N 1
ATOM 646 C CA . VAL A 1 82 ? -9.586 1.436 15.176 1.00 43.97 82 VAL A CA 1
ATOM 647 C C . VAL A 1 82 ? -9.858 2.716 15.960 1.00 43.97 82 VAL A C 1
ATOM 649 O O . VAL A 1 82 ? -8.952 3.496 16.264 1.00 43.97 82 VAL A O 1
ATOM 652 N N . ASP A 1 83 ? -11.129 2.997 16.215 1.00 41.69 83 ASP A N 1
ATOM 653 C CA . ASP A 1 83 ? -11.502 3.922 17.265 1.00 41.69 83 ASP A CA 1
ATOM 654 C C . ASP A 1 83 ? -11.029 3.340 18.600 1.00 41.69 83 ASP A C 1
ATOM 656 O O . ASP A 1 83 ? -11.059 2.137 18.849 1.00 41.69 83 ASP A O 1
ATOM 660 N N . GLN A 1 84 ? -10.580 4.205 19.504 1.00 40.34 84 GLN A N 1
ATOM 661 C CA . GLN A 1 84 ? -10.016 3.797 20.795 1.00 40.34 84 GLN A CA 1
ATOM 662 C C . GLN A 1 84 ? -11.082 3.189 21.738 1.00 40.34 84 GLN A C 1
ATOM 664 O O . GLN A 1 84 ? -10.810 3.027 22.923 1.00 40.34 84 GLN A O 1
ATOM 669 N N . HIS A 1 85 ? -12.301 2.935 21.237 1.00 39.19 85 HIS A N 1
ATOM 670 C CA . HIS A 1 85 ? -13.510 2.538 21.967 1.00 39.19 85 HIS A CA 1
ATOM 671 C C . HIS A 1 85 ? -14.409 1.518 21.219 1.00 39.19 85 HIS A C 1
ATOM 673 O O . HIS A 1 85 ? -15.469 1.175 21.743 1.00 39.19 85 HIS A O 1
ATOM 679 N N . GLY A 1 86 ? -13.998 0.990 20.056 1.00 43.78 86 GLY A N 1
ATOM 680 C CA . GLY A 1 86 ? -14.580 -0.206 19.427 1.00 43.78 86 GLY A CA 1
ATOM 681 C C . GLY A 1 86 ? -16.105 -0.233 19.288 1.00 43.78 86 GLY A C 1
ATOM 682 O O . GLY A 1 86 ? -16.718 -1.232 19.664 1.00 43.78 86 GLY A O 1
ATOM 683 N N . SER A 1 87 ? -16.740 0.838 18.805 1.00 39.22 87 SER A N 1
ATOM 684 C CA . SER A 1 87 ? -18.202 0.856 18.632 1.00 39.22 87 SER A CA 1
ATOM 685 C C . SER A 1 87 ? -18.605 1.274 17.221 1.00 39.22 87 SER A C 1
ATOM 687 O O . SER A 1 87 ? -18.588 2.453 16.872 1.00 39.22 87 SER A O 1
ATOM 689 N N . THR A 1 88 ? -19.034 0.300 16.417 1.00 45.53 88 THR A N 1
ATOM 690 C CA . THR A 1 88 ? -19.599 0.512 15.078 1.00 45.53 88 THR A CA 1
ATOM 691 C C . THR A 1 88 ? -21.135 0.546 15.147 1.00 45.53 88 THR A C 1
ATOM 693 O O . THR A 1 88 ? -21.757 -0.219 15.878 1.00 45.53 88 THR A O 1
ATOM 696 N N . LEU A 1 89 ? -21.780 1.461 14.413 1.00 38.97 89 LEU A N 1
ATOM 697 C CA . LEU A 1 89 ? -23.245 1.481 14.248 1.00 38.97 89 LEU A CA 1
ATOM 698 C C . LEU A 1 89 ? -23.681 0.311 13.342 1.00 38.97 89 LEU A C 1
ATOM 700 O O . LEU A 1 89 ? -22.960 0.020 12.395 1.00 38.97 89 LEU A O 1
ATOM 704 N N . PRO A 1 90 ? -24.869 -0.295 13.518 1.00 44.22 90 PRO A N 1
ATOM 705 C CA . PRO A 1 90 ? -25.264 -1.529 12.817 1.00 44.22 90 PRO A CA 1
ATOM 706 C C . PRO A 1 90 ? -25.315 -1.431 11.277 1.00 44.22 90 PRO A C 1
ATOM 708 O O . PRO A 1 90 ? -25.122 -2.430 10.587 1.00 44.22 90 PRO A O 1
ATOM 711 N N . ASP A 1 91 ? -25.540 -0.237 10.718 1.00 50.34 91 ASP A N 1
ATOM 712 C CA . ASP A 1 91 ? -25.476 0.007 9.264 1.00 50.34 91 ASP A CA 1
ATOM 713 C C . ASP A 1 91 ? -24.020 0.145 8.772 1.00 50.34 91 ASP A C 1
ATOM 715 O O . ASP A 1 91 ? -23.646 -0.345 7.707 1.00 50.34 91 ASP A O 1
ATOM 719 N N . VAL A 1 92 ? -23.166 0.746 9.607 1.00 54.62 92 VAL A N 1
ATOM 720 C CA . VAL A 1 92 ? -21.722 0.865 9.365 1.00 54.62 92 VAL A CA 1
ATOM 721 C C . VAL A 1 92 ? -21.050 -0.495 9.518 1.00 54.62 92 VAL A C 1
ATOM 723 O O . VAL A 1 92 ? -20.157 -0.799 8.750 1.00 54.62 92 VAL A O 1
ATOM 726 N N . GLU A 1 93 ? -21.506 -1.346 10.433 1.00 58.44 93 GLU A N 1
ATOM 727 C CA . GLU A 1 93 ? -20.963 -2.687 10.671 1.00 58.44 93 GLU A CA 1
ATOM 728 C C . GLU A 1 93 ? -21.199 -3.617 9.467 1.00 58.44 93 GLU A C 1
ATOM 730 O O . GLU A 1 93 ? -20.293 -4.335 9.052 1.00 58.44 93 GLU A O 1
ATOM 735 N N . GLN A 1 94 ? -22.374 -3.545 8.821 1.00 64.94 94 GLN A N 1
ATOM 736 C CA . GLN A 1 94 ? -22.623 -4.276 7.570 1.00 64.94 94 GLN A CA 1
ATOM 737 C C . GLN A 1 94 ? -21.827 -3.721 6.387 1.00 64.94 94 GLN A C 1
ATOM 739 O O . GLN A 1 94 ? -21.329 -4.504 5.577 1.00 64.94 94 GLN A O 1
ATOM 744 N N . GLN A 1 95 ? -21.710 -2.396 6.258 1.00 65.81 95 GLN A N 1
ATOM 745 C CA . GLN A 1 95 ? -20.866 -1.800 5.217 1.00 65.81 95 GLN A CA 1
ATOM 746 C C . GLN A 1 95 ? -19.390 -2.146 5.434 1.00 65.81 95 GLN A C 1
ATOM 748 O O . GLN A 1 95 ? -18.707 -2.518 4.484 1.00 65.81 95 GLN A O 1
ATOM 753 N N . GLN A 1 96 ? -18.937 -2.116 6.686 1.00 67.06 96 GLN A N 1
ATOM 754 C CA . GLN A 1 96 ? -17.597 -2.509 7.098 1.00 67.06 96 GLN A CA 1
ATOM 755 C C . GLN A 1 96 ? -17.348 -3.983 6.794 1.00 67.06 96 GLN A C 1
ATOM 757 O O . GLN A 1 96 ? -16.301 -4.318 6.257 1.00 67.06 96 GLN A O 1
ATOM 762 N N . GLN A 1 97 ? -18.314 -4.867 7.061 1.00 72.19 97 GLN A N 1
ATOM 763 C CA . GLN A 1 97 ? -18.178 -6.287 6.744 1.00 72.19 97 GLN A CA 1
ATOM 764 C C . GLN A 1 97 ? -18.070 -6.524 5.234 1.00 72.19 97 GLN A C 1
ATOM 766 O O . GLN A 1 97 ? -17.172 -7.236 4.801 1.00 72.19 97 GLN A O 1
ATOM 771 N N . ARG A 1 98 ? -18.928 -5.892 4.421 1.00 75.62 98 ARG A N 1
ATOM 772 C CA . ARG A 1 98 ? -18.854 -6.007 2.952 1.00 75.62 98 ARG A CA 1
ATOM 773 C C . ARG A 1 98 ? -17.509 -5.529 2.418 1.00 75.62 98 ARG A C 1
ATOM 775 O O . ARG A 1 98 ? -16.961 -6.139 1.505 1.00 75.62 98 ARG A O 1
ATOM 782 N N . LEU A 1 99 ? -16.981 -4.455 2.997 1.00 69.56 99 LEU A N 1
ATOM 783 C CA . LEU A 1 99 ? -15.703 -3.882 2.605 1.00 69.56 99 LEU A CA 1
ATOM 784 C C . LEU A 1 99 ? -14.517 -4.734 3.078 1.00 69.56 99 LEU A C 1
ATOM 786 O O . LEU A 1 99 ? -13.581 -4.940 2.312 1.00 69.56 99 LEU A O 1
ATOM 790 N N . ASN A 1 100 ? -14.593 -5.316 4.276 1.00 71.69 100 ASN A N 1
ATOM 791 C CA . ASN A 1 100 ? -13.624 -6.298 4.762 1.00 71.69 100 ASN A CA 1
ATOM 792 C C . ASN A 1 100 ? -13.594 -7.533 3.856 1.00 71.69 100 ASN A C 1
ATOM 794 O O . ASN A 1 100 ? -12.518 -7.968 3.453 1.00 71.69 100 ASN A O 1
ATOM 798 N N . ASP A 1 101 ? -14.761 -8.066 3.487 1.00 79.69 101 ASP A N 1
ATOM 799 C CA . ASP A 1 101 ? -14.860 -9.221 2.594 1.00 79.69 101 ASP A CA 1
ATOM 800 C C . ASP A 1 101 ? -14.322 -8.885 1.191 1.00 79.69 101 ASP A C 1
ATOM 802 O O . ASP A 1 101 ? -13.638 -9.704 0.576 1.00 79.69 101 ASP A O 1
ATOM 806 N N . PHE A 1 102 ? -14.572 -7.665 0.704 1.00 81.44 102 PHE A N 1
ATOM 807 C CA . PHE A 1 102 ? -14.014 -7.153 -0.548 1.00 81.44 102 PHE A CA 1
ATOM 808 C C . PHE A 1 102 ? -12.481 -7.069 -0.495 1.00 81.44 102 PHE A C 1
ATOM 810 O O . PHE A 1 102 ? -11.815 -7.616 -1.372 1.00 81.44 102 PHE A O 1
ATOM 817 N N . VAL A 1 103 ? -11.901 -6.457 0.545 1.00 76.56 103 VAL A N 1
ATOM 818 C CA . VAL A 1 103 ? -10.438 -6.353 0.716 1.00 76.56 103 VAL A CA 1
ATOM 819 C C . VAL A 1 103 ? -9.805 -7.735 0.842 1.00 76.56 103 VAL A C 1
ATOM 821 O O . VAL A 1 103 ? -8.806 -8.016 0.180 1.00 76.56 103 VAL A O 1
ATOM 824 N N . GLN A 1 104 ? -10.411 -8.631 1.621 1.00 78.81 104 GLN A N 1
ATOM 825 C CA . GLN A 1 104 ? -9.946 -10.010 1.733 1.00 78.81 104 GLN A CA 1
ATOM 826 C C . GLN A 1 104 ? -9.957 -10.703 0.366 1.00 78.81 104 GLN A C 1
ATOM 828 O O . GLN A 1 104 ? -9.016 -11.422 0.025 1.00 78.81 104 GLN A O 1
ATOM 833 N N . LYS A 1 105 ? -10.978 -10.438 -0.459 1.00 84.31 105 LYS A N 1
ATOM 834 C CA . LYS A 1 105 ? -11.048 -10.984 -1.812 1.00 84.31 105 LYS A CA 1
ATOM 835 C C . LYS A 1 105 ? -9.956 -10.437 -2.724 1.00 84.31 105 LYS A C 1
ATOM 837 O O . LYS A 1 105 ? -9.401 -11.203 -3.511 1.00 84.31 105 LYS A O 1
ATOM 842 N N . LEU A 1 106 ? -9.604 -9.158 -2.590 1.00 80.25 106 LEU A N 1
ATOM 843 C CA . LEU A 1 106 ? -8.458 -8.578 -3.294 1.00 80.25 106 LEU A CA 1
ATOM 844 C C . LEU A 1 106 ? -7.158 -9.297 -2.913 1.00 80.25 106 LEU A C 1
ATOM 846 O O . LEU A 1 106 ? -6.409 -9.690 -3.803 1.00 80.25 106 LEU A O 1
ATOM 850 N N . PHE A 1 107 ? -6.925 -9.559 -1.624 1.00 76.81 107 PHE A N 1
ATOM 851 C CA . PHE A 1 107 ? -5.763 -10.333 -1.170 1.00 76.81 107 PHE A CA 1
ATOM 852 C C . PHE A 1 107 ? -5.741 -11.759 -1.745 1.00 76.81 107 PHE A C 1
ATOM 854 O O . PHE A 1 107 ? -4.707 -12.211 -2.243 1.00 76.81 107 PHE A O 1
ATOM 861 N N . GLU A 1 108 ? -6.870 -12.473 -1.728 1.00 82.50 108 GLU A N 1
ATOM 862 C CA . GLU A 1 108 ? -6.984 -13.808 -2.341 1.00 82.50 108 GLU A CA 1
ATOM 863 C C . GLU A 1 108 ? -6.675 -13.782 -3.842 1.00 82.50 108 GLU A C 1
ATOM 865 O O . GLU A 1 108 ? -5.994 -14.657 -4.371 1.00 82.50 108 GLU A O 1
ATOM 870 N N . MET A 1 109 ? -7.165 -12.767 -4.548 1.00 81.06 109 MET A N 1
ATOM 871 C CA . MET A 1 109 ? -6.919 -12.620 -5.979 1.00 81.06 109 MET A CA 1
ATOM 872 C C . MET A 1 109 ? -5.463 -12.277 -6.268 1.00 81.06 109 MET A C 1
ATOM 874 O O . MET A 1 109 ? -4.878 -12.866 -7.176 1.00 81.06 109 MET A O 1
ATOM 878 N N . LYS A 1 110 ? -4.858 -11.404 -5.456 1.00 72.69 110 LYS A N 1
ATOM 879 C CA . LYS A 1 110 ? -3.435 -11.085 -5.550 1.00 72.69 110 LYS A CA 1
ATOM 880 C C . LYS A 1 110 ? -2.574 -12.327 -5.340 1.00 72.69 110 LYS A C 1
ATOM 882 O O . LYS A 1 110 ? -1.725 -12.635 -6.165 1.00 72.69 110 LYS A O 1
ATOM 887 N N . THR A 1 111 ? -2.829 -13.079 -4.270 1.00 74.56 111 THR A N 1
ATOM 888 C CA . THR A 1 111 ? -2.117 -14.338 -3.973 1.00 74.56 111 THR A CA 1
ATOM 889 C C . THR A 1 111 ? -2.336 -15.419 -5.033 1.00 74.56 111 THR A C 1
ATOM 891 O O . THR A 1 111 ? -1.459 -16.252 -5.243 1.00 74.56 111 THR A O 1
ATOM 894 N N . ALA A 1 112 ? -3.458 -15.381 -5.755 1.00 82.75 112 ALA A N 1
ATOM 895 C CA . ALA A 1 112 ? -3.711 -16.228 -6.918 1.00 82.75 112 ALA A CA 1
ATOM 896 C C . ALA A 1 112 ? -3.052 -15.724 -8.223 1.00 82.75 112 ALA A C 1
ATOM 898 O O . ALA A 1 112 ? -3.228 -16.352 -9.268 1.00 82.75 112 ALA A O 1
ATOM 899 N N . GLY A 1 113 ? -2.314 -14.607 -8.189 1.00 75.88 113 GLY A N 1
ATOM 900 C CA . GLY A 1 113 ? -1.663 -14.000 -9.354 1.00 75.88 113 GLY A CA 1
ATOM 901 C C . GLY A 1 113 ? -2.626 -13.297 -10.317 1.00 75.88 113 GLY A C 1
ATOM 902 O O . GLY A 1 113 ? -2.307 -13.125 -11.494 1.00 75.88 113 GLY A O 1
ATOM 903 N N . ILE A 1 114 ? -3.823 -12.923 -9.856 1.00 76.50 114 ILE A N 1
ATOM 904 C CA . ILE A 1 114 ? -4.831 -12.232 -10.665 1.00 76.50 114 ILE A CA 1
ATOM 905 C C . ILE A 1 114 ? -4.572 -10.724 -10.616 1.00 76.50 114 ILE A C 1
ATOM 907 O O . ILE A 1 114 ? -4.485 -10.132 -9.542 1.00 76.50 114 ILE A O 1
ATOM 911 N N . ILE A 1 115 ? -4.517 -10.086 -11.789 1.00 72.31 115 ILE A N 1
ATOM 912 C CA . ILE A 1 115 ? -4.368 -8.631 -11.908 1.00 72.31 115 ILE A CA 1
ATOM 913 C C . ILE A 1 115 ? -5.655 -7.955 -11.420 1.00 72.31 115 ILE A C 1
ATOM 915 O O . ILE A 1 115 ? -6.713 -8.062 -12.040 1.00 72.31 115 ILE A O 1
ATOM 919 N N . ILE A 1 116 ? -5.554 -7.252 -10.294 1.00 76.81 116 ILE A N 1
ATOM 920 C CA . ILE A 1 116 ? -6.690 -6.653 -9.584 1.00 76.81 116 ILE A CA 1
ATOM 921 C C . ILE A 1 116 ? -7.325 -5.479 -10.353 1.00 76.81 116 ILE A C 1
ATOM 923 O O . ILE A 1 116 ? -8.542 -5.298 -10.298 1.00 76.81 116 ILE A O 1
ATOM 927 N N . ASN A 1 117 ? -6.526 -4.696 -11.088 1.00 67.19 117 ASN A N 1
ATOM 928 C CA . ASN A 1 117 ? -6.959 -3.435 -11.707 1.00 67.19 117 ASN A CA 1
ATOM 929 C C . ASN A 1 117 ? -8.177 -3.564 -12.630 1.00 67.19 117 ASN A C 1
ATOM 931 O O . ASN A 1 117 ? -9.015 -2.668 -12.640 1.00 67.19 117 ASN A O 1
ATOM 935 N N . ASP A 1 118 ? -8.299 -4.678 -13.351 1.00 71.50 118 ASP A N 1
ATOM 936 C CA . ASP A 1 118 ? -9.392 -4.896 -14.307 1.00 71.50 118 ASP A CA 1
ATOM 937 C C . ASP A 1 118 ? -10.673 -5.419 -13.638 1.00 71.50 118 ASP A C 1
ATOM 939 O O . ASP A 1 118 ? -11.723 -5.494 -14.273 1.00 71.50 118 ASP A O 1
ATOM 943 N N . LYS A 1 119 ? -10.595 -5.815 -12.361 1.00 75.69 119 LYS A N 1
ATOM 944 C CA . LYS A 1 119 ? -11.681 -6.490 -11.633 1.00 75.69 119 LYS A CA 1
ATOM 945 C C . LYS A 1 119 ? -12.215 -5.712 -10.438 1.00 75.69 119 LYS A C 1
ATOM 947 O O . LYS A 1 119 ? -13.208 -6.133 -9.855 1.00 75.69 119 LYS A O 1
ATOM 952 N N . ILE A 1 120 ? -11.590 -4.590 -10.080 1.00 77.69 120 ILE A N 1
ATOM 953 C CA . ILE A 1 120 ? -12.003 -3.762 -8.938 1.00 77.69 120 ILE A CA 1
ATOM 954 C C . ILE A 1 120 ? -13.458 -3.309 -9.052 1.00 77.69 120 ILE A C 1
ATOM 956 O O . ILE A 1 120 ? -14.179 -3.420 -8.067 1.00 77.69 120 ILE A O 1
ATOM 960 N N . GLU A 1 121 ? -13.892 -2.835 -10.222 1.00 77.25 121 GLU A N 1
ATOM 961 C CA . GLU A 1 121 ? -15.265 -2.342 -10.416 1.00 77.25 121 GLU A CA 1
ATOM 962 C C . GLU A 1 121 ? -16.283 -3.491 -10.330 1.00 77.25 121 GLU A C 1
ATOM 964 O O . GLU A 1 121 ? -17.238 -3.413 -9.563 1.00 77.25 121 GLU A O 1
ATOM 969 N N . GLU A 1 122 ? -16.011 -4.613 -11.008 1.00 81.62 122 GLU A N 1
ATOM 970 C CA . GLU A 1 122 ? -16.846 -5.826 -10.968 1.00 81.62 122 GLU A CA 1
ATOM 971 C C . GLU A 1 122 ? -16.996 -6.374 -9.534 1.00 81.62 122 GLU A C 1
ATOM 973 O O . GLU A 1 122 ? -18.083 -6.768 -9.106 1.00 81.62 122 GLU A O 1
ATOM 978 N N . LEU A 1 123 ? -15.908 -6.366 -8.759 1.00 81.38 123 LEU A N 1
ATOM 979 C CA . LEU A 1 123 ? -15.930 -6.757 -7.351 1.00 81.38 123 LEU A CA 1
ATOM 980 C C . LEU A 1 123 ? -16.655 -5.718 -6.488 1.00 81.38 123 LEU A C 1
ATOM 982 O O . LEU A 1 123 ? -17.403 -6.094 -5.590 1.00 81.38 123 LEU A O 1
ATOM 986 N N . ALA A 1 124 ? -16.471 -4.422 -6.733 1.00 77.38 124 ALA A N 1
ATOM 987 C CA . ALA A 1 124 ? -17.157 -3.383 -5.970 1.00 77.38 124 ALA A CA 1
ATOM 988 C C . ALA A 1 124 ? -18.681 -3.503 -6.133 1.00 77.38 124 ALA A C 1
ATOM 990 O O . ALA A 1 124 ? -19.399 -3.447 -5.133 1.00 77.38 124 ALA A O 1
ATOM 991 N N . ASP A 1 125 ? -19.164 -3.780 -7.348 1.00 81.38 125 ASP A N 1
ATOM 992 C CA . ASP A 1 125 ? -20.565 -4.119 -7.621 1.00 81.38 125 ASP A CA 1
ATOM 993 C C . ASP A 1 125 ? -21.015 -5.377 -6.862 1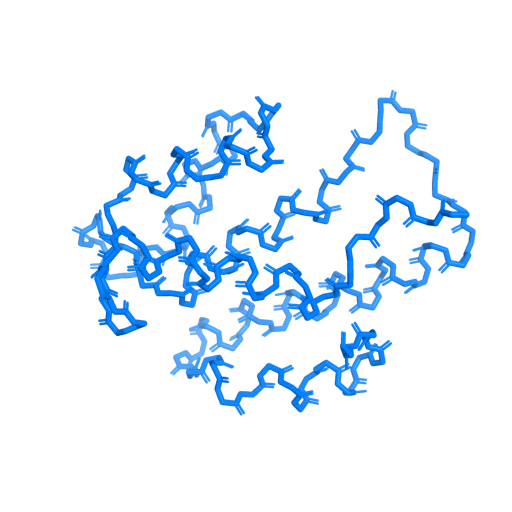.00 81.38 125 ASP A C 1
ATOM 995 O O . ASP A 1 125 ? -22.045 -5.365 -6.180 1.00 81.38 125 ASP A O 1
ATOM 999 N N . GLN A 1 126 ? -20.229 -6.458 -6.922 1.00 84.00 126 GLN A N 1
ATOM 1000 C CA . GLN A 1 126 ? -20.555 -7.731 -6.268 1.00 84.00 126 GLN A CA 1
ATOM 1001 C C . GLN A 1 126 ? -20.736 -7.588 -4.750 1.00 84.00 126 GLN A C 1
ATOM 1003 O O . GLN A 1 126 ? -21.628 -8.209 -4.166 1.00 84.00 126 GLN A O 1
ATOM 1008 N N . TYR A 1 127 ? -19.898 -6.777 -4.107 1.00 79.56 127 TYR A N 1
ATOM 1009 C CA . TYR A 1 127 ? -19.945 -6.537 -2.664 1.00 79.56 127 TYR A CA 1
ATOM 1010 C C . TYR A 1 127 ? -20.812 -5.323 -2.290 1.00 79.56 127 TYR A C 1
ATOM 1012 O O . TYR A 1 127 ? -20.907 -4.971 -1.112 1.00 79.56 127 TYR A O 1
ATOM 1020 N N . ASN A 1 128 ? -21.504 -4.718 -3.265 1.00 76.31 128 ASN A N 1
ATOM 1021 C CA . ASN A 1 128 ? -22.348 -3.535 -3.097 1.00 76.31 128 ASN A CA 1
ATOM 1022 C C . ASN A 1 128 ? -21.599 -2.387 -2.395 1.00 76.31 128 ASN A C 1
ATOM 1024 O O . ASN A 1 128 ? -22.121 -1.745 -1.474 1.00 76.31 128 ASN A O 1
ATOM 1028 N N . ILE A 1 129 ? -20.341 -2.185 -2.794 1.00 74.75 129 ILE A N 1
ATOM 1029 C CA . ILE A 1 129 ? -19.489 -1.108 -2.309 1.00 74.75 129 ILE A CA 1
ATOM 1030 C C . ILE A 1 129 ? -19.778 0.150 -3.138 1.00 74.75 129 ILE A C 1
ATOM 1032 O O . ILE A 1 129 ? -19.669 0.104 -4.364 1.00 74.75 129 ILE A O 1
ATOM 1036 N N . PRO A 1 130 ? -20.118 1.291 -2.510 1.00 66.00 130 PRO A N 1
ATOM 1037 C CA . PRO A 1 130 ? -20.375 2.528 -3.235 1.00 66.00 130 PRO A CA 1
ATOM 1038 C C . PRO A 1 130 ? -19.134 3.000 -4.003 1.00 66.00 130 PRO A C 1
ATOM 1040 O O . PRO A 1 130 ? -18.106 3.337 -3.403 1.00 66.00 130 PRO A O 1
ATOM 1043 N N . HIS A 1 131 ? -19.258 3.064 -5.326 1.00 58.81 131 HIS A N 1
ATOM 1044 C CA . HIS A 1 131 ? -18.239 3.552 -6.246 1.00 58.81 131 HIS A CA 1
ATOM 1045 C C . HIS A 1 131 ? -18.912 4.499 -7.259 1.00 58.81 131 HIS A C 1
ATOM 1047 O O . HIS A 1 131 ? -19.482 4.081 -8.258 1.00 58.81 131 HIS A O 1
ATOM 1053 N N . GLN A 1 132 ? -18.948 5.793 -6.938 1.00 47.81 132 GLN A N 1
ATOM 1054 C CA . GLN A 1 132 ? -19.323 6.867 -7.867 1.00 47.81 132 GLN A CA 1
ATOM 1055 C C . GLN A 1 132 ? -18.292 7.982 -7.781 1.00 47.81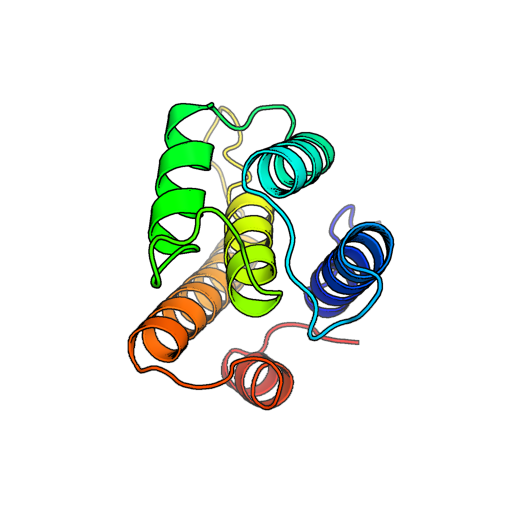 132 GLN A C 1
ATOM 1057 O O . GLN A 1 132 ? -17.774 8.198 -6.654 1.00 47.81 132 GLN A O 1
#

InterPro domains:
  IPR011992 EF-hand domain pair [SSF47473] (26-84)

Nearest PDB structures (foldseek):
  5i0i-assembly1_C  TM=7.777E-01  e=5.548E-02  Homo sapiens
  5i0i-assembly2_E  TM=5.200E-01  e=3.589E-02  Homo sapiens
  7sqc-assembly1_4A  TM=5.207E-01  e=5.858E-02  Chlamydomonas reinhardtii
  8k9z-assembly1_B  TM=5.448E-01  e=1.400E-01  Homo sapiens
  3gn4-assembly2_H  TM=5.194E-01  e=1.478E-01  Drosophila melanogaster

Radius of gyration: 14.51 Å; Cα contacts (8 Å, |Δi|>4): 124; chains: 1; bounding box: 38×32×36 Å

Mean predicted aligned error: 10.48 Å

Foldseek 3Di:
DDPADFPQRLLVVLLVLCCVQQVHLAGKDALVSLVVVLCVLAVPDDPVLSVVLQVLQCPVVPRIGHSLSSSLSNLVRSLPPPDVPPDDDPVRVLLSVLSVVLSVVSSVCVVVVHDCPVCSVVSCVVSVGDHD

Sequence (132 aa):
MSDFLTLQQKVDLARGDFIRIAGSINGEISWDQCELLIKQYCPNASKTQIDGLLYDADQDGTSTIHFDGFLTAILYFFETKVDQHGSTLPDVEQQQQRLNDFVQKLFEMKTAGIIINDKIEELADQYNIPHQ

Organism: Adineta ricciae (NCBI:txid249248)

Solvent-accessible surface area (backbone atoms only — not comparable to full-atom values): 7685 Å² total; per-residue (Å²): 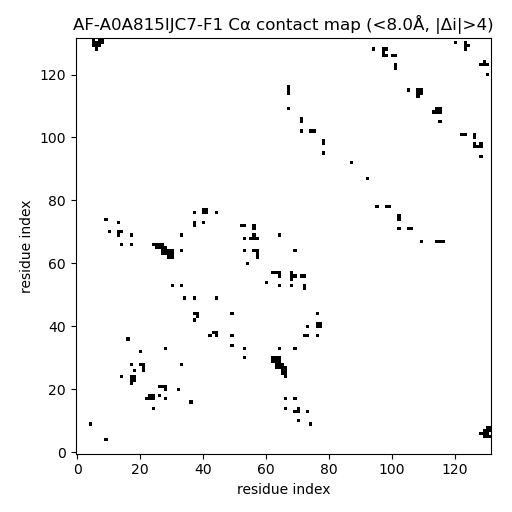136,77,97,64,80,44,58,42,50,50,50,51,50,49,51,52,57,46,25,71,74,31,74,36,75,88,31,54,36,43,55,70,58,49,52,53,52,44,39,73,79,34,73,83,64,50,67,70,60,50,54,52,44,50,52,72,30,25,82,83,70,76,61,42,32,41,52,68,31,49,48,52,46,47,51,52,53,70,68,60,70,77,56,100,74,78,79,73,53,79,70,54,44,53,53,48,48,35,49,50,54,47,53,52,47,51,52,55,36,48,77,70,72,44,76,53,85,87,41,50,66,66,49,30,59,75,48,70,47,63,67,119

pLDDT: mean 77.16, std 14.95, range [33.09, 94.5]